Protein AF-A0A0N4WYX8-F1 (afdb_monomer)

Sequence (129 aa):
MSTNVILLSVIFYSFIRVAITEEVERCSLNEERKVNECLQPMLDYAAKLQADTGAVQFPLQGGEVFRKLCSIYTDFKNCVASITCDSLSVDAVDASYGYMCGAGQPLFEEHAACFARVRPTYLFQFVEY

Foldseek 3Di:
DDPVVVVVVVVVVVVVVVVPPDCQDADDPVLLVQLVVLCVVLVVLLVVCCVVVVLHNQLPCQLVSLVVNLVSLVSSCVSCVVPRGDYPSPVLSCVLPVVC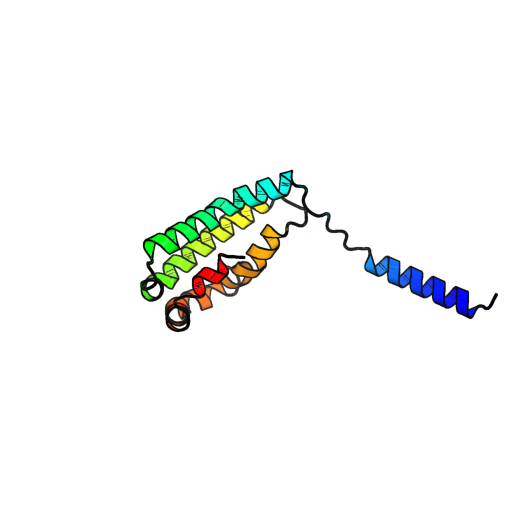SPVVVVVCNVCRNVVCVVCSPCVSVSSVD

Radius of gyration: 21.74 Å; Cα contacts (8 Å, |Δi|>4): 82; chains: 1; bounding box: 55×51×44 Å

Nearest PDB structures (foldseek):
  6nmm-assembly1_D  TM=5.381E-01  e=7.163E+00  Geobacillus stearothermophilus

pLDDT: mean 73.82, std 15.86, range [31.03, 94.12]

Solvent-accessible surface area (backbone atoms only — not comparable to full-atom values): 7324 Å² total; per-residue (Å²): 134,63,70,67,58,56,52,52,49,52,52,49,52,54,54,52,56,66,72,61,77,74,75,68,53,62,47,49,78,71,52,48,49,51,50,52,61,47,42,43,66,56,53,52,48,49,54,48,48,58,67,74,32,64,83,70,52,52,36,84,45,27,41,62,51,50,52,51,50,37,51,49,50,51,51,31,54,62,61,47,65,84,59,88,50,47,44,72,6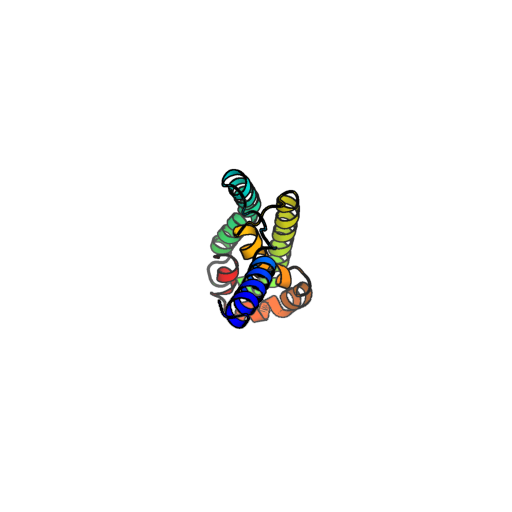9,59,50,49,48,42,72,60,38,45,52,51,60,44,90,36,27,69,60,48,46,76,41,19,47,56,54,31,66,80,37,60,75,56,68,61,56,67,73,69,115

Mean predicted aligned error: 12.81 Å

Secondary structure (DSSP, 8-state):
--HHHHHHHHHHHHHHHHHT----PBPPHHHHHHHHHHHHHHHHHHHHHHHHHTTT-HHHHHHHHHHHHHHHHHHHHHHHTT--SB-HHHHHHHHHHTTTTTTTHHHHHHHHHHHHHH-TTTGGGGS--

Structure (mmCIF, N/CA/C/O backbone):
data_AF-A0A0N4WYX8-F1
#
_entry.id   AF-A0A0N4WYX8-F1
#
loop_
_atom_site.group_PDB
_atom_site.id
_atom_site.type_symbol
_atom_site.label_atom_id
_atom_site.label_alt_id
_atom_site.label_comp_id
_atom_site.label_asym_id
_atom_site.label_entity_id
_atom_site.label_seq_id
_atom_site.pdbx_PDB_ins_code
_atom_site.Cartn_x
_atom_site.Cartn_y
_atom_site.Cartn_z
_atom_site.occupancy
_atom_site.B_iso_or_equiv
_atom_site.auth_seq_id
_atom_site.auth_comp_id
_atom_site.auth_asym_id
_atom_site.auth_atom_id
_atom_site.pdbx_PDB_model_num
ATOM 1 N N . MET A 1 1 ? 37.746 -43.512 -20.136 1.00 52.16 1 MET A N 1
ATOM 2 C CA . MET A 1 1 ? 36.771 -42.605 -19.489 1.00 52.16 1 MET A CA 1
ATOM 3 C C . MET A 1 1 ? 35.390 -42.971 -19.995 1.00 52.16 1 MET A C 1
ATOM 5 O O . MET A 1 1 ? 35.186 -42.953 -21.198 1.00 52.16 1 MET A O 1
ATOM 9 N N . SER A 1 2 ? 34.506 -43.426 -19.106 1.00 53.75 2 SER A N 1
ATOM 10 C CA . SER A 1 2 ? 33.208 -44.007 -19.474 1.00 53.75 2 SER A CA 1
ATOM 11 C C . SER A 1 2 ? 32.255 -42.921 -19.984 1.00 53.75 2 SER A C 1
ATOM 13 O O . SER A 1 2 ? 32.049 -41.925 -19.294 1.00 53.75 2 SER A O 1
ATOM 15 N N . THR A 1 3 ? 31.673 -43.112 -21.170 1.00 60.22 3 THR A N 1
ATOM 16 C CA . THR A 1 3 ? 30.742 -42.190 -21.859 1.00 60.22 3 THR A CA 1
ATOM 17 C C . THR A 1 3 ? 29.577 -41.746 -20.968 1.00 60.22 3 THR A C 1
ATOM 19 O O . THR A 1 3 ? 29.096 -40.621 -21.072 1.00 60.22 3 THR A O 1
ATOM 22 N N . ASN A 1 4 ? 29.194 -42.597 -20.013 1.00 63.59 4 ASN A N 1
ATOM 23 C CA . ASN A 1 4 ? 28.174 -42.316 -19.005 1.00 63.59 4 ASN A CA 1
ATOM 24 C C . ASN A 1 4 ? 28.542 -41.144 -18.077 1.00 63.59 4 ASN A C 1
ATOM 26 O O . ASN A 1 4 ? 27.667 -40.386 -17.678 1.00 63.59 4 ASN A O 1
ATOM 30 N N . VAL A 1 5 ? 29.827 -40.946 -17.766 1.00 69.44 5 VAL A N 1
ATOM 31 C CA . VAL A 1 5 ? 30.293 -39.854 -16.888 1.00 69.44 5 VAL A CA 1
ATOM 32 C C . VAL A 1 5 ? 30.201 -38.501 -17.595 1.00 69.44 5 VAL A C 1
ATOM 34 O O . VAL A 1 5 ? 29.862 -37.500 -16.972 1.00 69.44 5 VAL A O 1
ATOM 37 N N . ILE A 1 6 ? 30.461 -38.480 -18.904 1.00 68.81 6 ILE A N 1
ATOM 38 C CA . ILE A 1 6 ? 30.375 -37.268 -19.730 1.00 68.81 6 ILE A CA 1
ATOM 39 C C . ILE A 1 6 ? 28.907 -36.892 -19.962 1.00 68.81 6 ILE A C 1
ATOM 41 O O . ILE A 1 6 ? 28.549 -35.722 -19.905 1.00 68.81 6 ILE A O 1
ATOM 45 N N . LEU A 1 7 ? 28.033 -37.880 -20.171 1.00 65.81 7 LEU A N 1
ATOM 46 C CA . LEU A 1 7 ? 26.601 -37.628 -20.328 1.00 65.81 7 LEU A CA 1
ATOM 47 C C . LEU A 1 7 ? 25.988 -37.064 -19.037 1.00 65.81 7 LEU A C 1
AT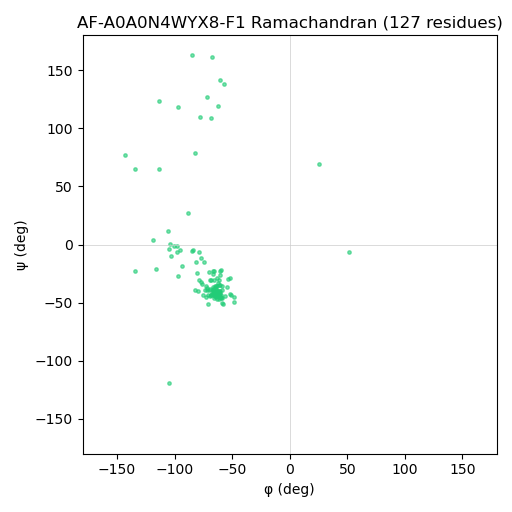OM 49 O O . LEU A 1 7 ? 25.255 -36.079 -19.085 1.00 65.81 7 LEU A O 1
ATOM 53 N N . LEU A 1 8 ? 26.340 -37.639 -17.882 1.00 67.50 8 LEU A N 1
ATOM 54 C CA . LEU A 1 8 ? 25.882 -37.151 -16.581 1.00 67.50 8 LEU A CA 1
ATOM 55 C C . LEU A 1 8 ? 26.396 -35.740 -16.277 1.00 67.50 8 LEU A C 1
ATOM 57 O O . LEU A 1 8 ? 25.637 -34.929 -15.752 1.00 67.50 8 LEU A O 1
ATOM 61 N N . SER A 1 9 ? 27.643 -35.417 -16.638 1.00 68.38 9 SER A N 1
ATOM 62 C CA . SER A 1 9 ? 28.174 -34.069 -16.426 1.00 68.38 9 SER A CA 1
ATOM 63 C C . SER A 1 9 ? 27.485 -33.037 -17.317 1.00 68.38 9 SER A C 1
ATOM 65 O O . SER A 1 9 ? 27.091 -31.991 -16.813 1.00 68.38 9 SER A O 1
ATOM 67 N N . VAL A 1 10 ? 27.260 -33.326 -18.604 1.00 72.25 10 VAL A N 1
ATOM 68 C CA . VAL A 1 10 ? 26.553 -32.412 -19.521 1.00 72.25 10 VAL A CA 1
ATOM 69 C C . VAL A 1 10 ? 25.124 -32.158 -19.046 1.00 72.25 10 VAL A C 1
ATOM 71 O O . VAL A 1 10 ? 24.708 -31.006 -18.976 1.00 72.25 10 VAL A O 1
ATOM 74 N N . ILE A 1 11 ? 24.407 -33.210 -18.646 1.00 71.25 11 ILE A N 1
ATOM 75 C CA . ILE A 1 11 ? 23.052 -33.098 -18.097 1.00 71.25 11 ILE A CA 1
ATOM 76 C C . ILE A 1 11 ? 23.058 -32.221 -16.833 1.00 71.25 11 ILE A C 1
ATOM 78 O O . ILE A 1 11 ? 22.256 -31.296 -16.724 1.00 71.25 11 ILE A O 1
ATOM 82 N N . PHE A 1 12 ? 24.002 -32.446 -15.916 1.00 66.88 12 PHE A N 1
ATOM 83 C CA . PHE A 1 12 ? 24.149 -31.647 -14.699 1.00 66.88 12 PHE A CA 1
ATOM 84 C C . PHE A 1 12 ? 24.471 -30.172 -14.997 1.00 66.88 12 PHE A C 1
ATOM 86 O O . PHE A 1 12 ? 23.848 -29.283 -14.422 1.00 66.88 12 PHE A O 1
ATOM 93 N N . TYR A 1 13 ? 25.369 -29.886 -15.945 1.00 65.50 13 TYR A N 1
ATOM 94 C CA . TYR A 1 13 ? 25.686 -28.514 -16.361 1.00 65.50 13 TYR A CA 1
ATOM 95 C C . TYR A 1 13 ? 24.508 -27.815 -17.053 1.00 65.50 13 TYR A C 1
ATOM 97 O O . TYR A 1 13 ? 24.309 -26.617 -16.846 1.00 65.50 13 TYR A O 1
ATOM 105 N N . SER A 1 14 ? 23.711 -28.536 -17.843 1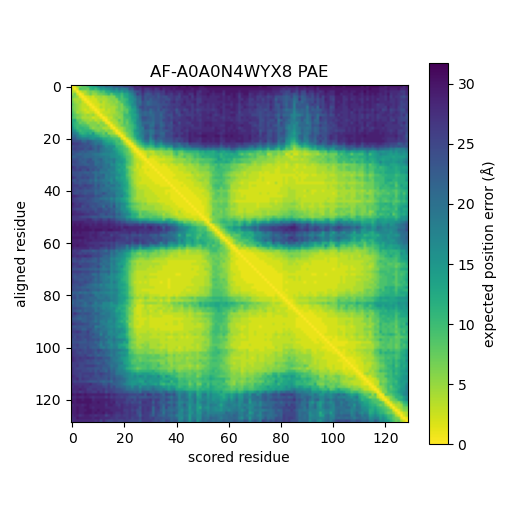.00 61.81 14 SER A N 1
ATOM 106 C CA . SER A 1 14 ? 22.492 -27.999 -18.455 1.00 61.81 14 SER A CA 1
ATOM 107 C C . SER A 1 14 ? 21.427 -27.668 -17.407 1.00 61.81 14 SER A C 1
ATOM 109 O O . SER A 1 14 ? 20.844 -26.589 -17.474 1.00 61.81 14 SER A O 1
ATOM 111 N N . PHE A 1 15 ? 21.220 -28.532 -16.406 1.00 60.88 15 PHE A N 1
ATOM 112 C CA . PHE A 1 15 ? 20.301 -28.251 -15.297 1.00 60.88 15 PHE A CA 1
ATOM 113 C C . PHE A 1 15 ? 20.770 -27.080 -14.429 1.00 60.88 15 PHE A C 1
ATOM 115 O O . PHE A 1 15 ? 19.959 -26.227 -14.076 1.00 60.88 15 PHE A O 1
ATOM 122 N N . ILE A 1 16 ? 22.073 -26.986 -14.140 1.00 61.62 16 ILE A N 1
ATOM 123 C CA . ILE A 1 16 ? 22.626 -25.856 -13.384 1.00 61.62 16 ILE A CA 1
ATOM 124 C C . ILE A 1 16 ? 22.427 -24.538 -14.136 1.00 61.62 16 ILE A C 1
ATOM 126 O O . ILE A 1 16 ? 22.042 -23.557 -13.516 1.00 61.62 16 ILE A O 1
ATOM 130 N N . ARG A 1 17 ? 22.619 -24.490 -15.463 1.00 58.91 17 ARG A N 1
ATOM 131 C CA . ARG A 1 17 ? 22.389 -23.243 -16.216 1.00 58.91 17 ARG A CA 1
ATOM 132 C C . ARG A 1 17 ? 20.934 -22.777 -16.187 1.00 58.91 17 ARG A C 1
ATOM 134 O O . ARG A 1 17 ? 20.715 -21.574 -16.140 1.00 58.91 17 ARG A O 1
ATOM 141 N N . VAL A 1 18 ? 19.970 -23.698 -16.195 1.00 58.03 18 VAL A N 1
ATOM 142 C CA . VAL A 1 18 ? 18.538 -23.357 -16.103 1.00 58.03 18 VAL A CA 1
ATOM 143 C C . VAL A 1 18 ? 18.175 -22.811 -14.716 1.00 58.03 18 VAL A C 1
ATOM 145 O O . VAL A 1 18 ? 17.307 -21.954 -14.611 1.00 58.03 18 VAL A O 1
ATOM 148 N N . ALA A 1 19 ? 18.860 -23.248 -13.656 1.00 56.94 19 ALA A N 1
ATOM 149 C CA . ALA A 1 19 ? 18.599 -22.782 -12.293 1.00 56.94 19 ALA A CA 1
ATOM 150 C C . ALA A 1 19 ? 19.157 -21.378 -11.975 1.00 56.94 19 ALA A C 1
ATOM 152 O O . ALA A 1 19 ? 18.817 -20.835 -10.930 1.00 56.94 19 ALA A O 1
ATOM 153 N N . ILE A 1 20 ? 20.013 -20.796 -12.828 1.00 57.00 20 ILE A N 1
ATOM 154 C CA . ILE A 1 20 ? 20.710 -19.521 -12.546 1.00 57.00 20 ILE A CA 1
ATOM 155 C C . ILE A 1 20 ? 20.096 -18.335 -13.328 1.00 57.00 20 ILE A C 1
ATOM 157 O O . ILE A 1 20 ? 20.545 -17.205 -13.208 1.00 57.00 20 ILE A O 1
ATOM 161 N N . THR A 1 21 ? 19.048 -18.537 -14.132 1.00 52.00 21 THR A N 1
ATOM 162 C CA . THR A 1 21 ? 18.478 -17.467 -14.987 1.00 52.00 21 THR A CA 1
ATOM 163 C C . THR A 1 21 ? 17.394 -16.584 -14.347 1.00 52.00 21 THR A C 1
ATOM 165 O O . THR A 1 21 ? 16.595 -15.997 -15.067 1.00 52.00 21 THR A O 1
ATOM 168 N N . GLU A 1 22 ? 17.391 -16.419 -13.026 1.00 55.91 22 GLU A N 1
ATOM 169 C CA . GLU A 1 22 ? 16.595 -15.387 -12.336 1.00 55.91 22 GLU A CA 1
ATOM 170 C C . GLU A 1 22 ? 17.469 -14.680 -11.288 1.00 55.91 22 GLU A C 1
ATOM 172 O O . GLU A 1 22 ? 17.269 -14.785 -10.083 1.00 55.91 22 GLU A O 1
ATOM 177 N N . GLU A 1 23 ? 18.506 -13.975 -11.740 1.00 56.97 23 GLU A N 1
ATOM 178 C CA . GLU A 1 23 ? 19.174 -12.993 -10.882 1.00 56.97 23 GLU A CA 1
ATOM 179 C C . GLU A 1 23 ? 18.366 -11.695 -10.938 1.00 56.97 23 GLU A C 1
ATOM 181 O O . GLU A 1 23 ? 18.700 -10.769 -11.678 1.00 56.97 23 GLU A O 1
ATOM 186 N N . VAL A 1 24 ? 17.255 -11.639 -10.195 1.00 62.62 24 VAL A N 1
ATOM 187 C CA . VAL A 1 24 ? 16.691 -10.338 -9.826 1.00 62.62 24 VAL A CA 1
ATOM 188 C C . VAL A 1 24 ? 17.697 -9.724 -8.857 1.00 62.62 24 VAL A C 1
ATOM 190 O O . VAL A 1 24 ? 17.930 -10.237 -7.762 1.00 62.62 24 VAL A O 1
ATOM 193 N N . GLU A 1 25 ? 18.408 -8.698 -9.317 1.00 77.00 25 GLU A N 1
ATOM 194 C CA . GLU A 1 25 ? 19.452 -8.047 -8.535 1.00 77.00 25 GLU A CA 1
ATOM 195 C C . GLU A 1 25 ? 18.817 -7.432 -7.281 1.00 77.00 25 GLU A C 1
ATOM 197 O O . GLU A 1 25 ? 17.918 -6.592 -7.372 1.00 77.00 25 GLU A O 1
ATOM 202 N N . ARG A 1 26 ? 19.256 -7.885 -6.100 1.00 84.50 26 ARG A N 1
ATOM 203 C CA . ARG A 1 26 ? 18.779 -7.342 -4.823 1.00 84.50 26 ARG A CA 1
ATOM 204 C C . ARG A 1 26 ? 19.091 -5.862 -4.720 1.00 84.50 26 ARG A C 1
ATOM 206 O O . ARG A 1 26 ? 20.181 -5.427 -5.092 1.00 84.50 26 ARG A O 1
ATOM 213 N N . CYS A 1 27 ? 18.157 -5.113 -4.149 1.00 86.12 27 CYS A N 1
ATOM 214 C CA . CYS A 1 27 ? 18.329 -3.689 -3.946 1.00 86.12 27 CYS A CA 1
ATOM 215 C C . CYS A 1 27 ? 19.574 -3.375 -3.114 1.00 86.12 27 CYS A C 1
ATOM 217 O O . CYS A 1 27 ? 19.878 -4.009 -2.097 1.00 86.12 27 CYS A O 1
ATOM 219 N N . SER A 1 28 ? 20.298 -2.342 -3.540 1.00 87.06 28 SER A N 1
ATOM 220 C CA . SER A 1 28 ? 21.388 -1.778 -2.753 1.00 87.06 28 SER A CA 1
ATOM 221 C C . SER A 1 28 ? 20.848 -1.098 -1.491 1.00 87.06 28 SER A C 1
ATOM 223 O O . SER A 1 28 ? 19.695 -0.670 -1.430 1.00 87.06 28 SER A O 1
ATOM 225 N N . LEU A 1 29 ? 21.713 -0.880 -0.492 1.00 84.31 29 LEU A N 1
ATOM 226 C CA . LEU A 1 29 ? 21.340 -0.160 0.739 1.00 84.31 29 LEU A CA 1
ATOM 227 C C . LEU A 1 29 ? 20.720 1.224 0.472 1.00 84.31 29 LEU A C 1
ATOM 229 O O . LEU A 1 29 ? 19.914 1.710 1.263 1.00 84.31 29 LEU A O 1
ATOM 233 N N . ASN A 1 30 ? 21.104 1.884 -0.625 1.00 84.94 30 ASN A N 1
ATOM 234 C CA . ASN A 1 30 ? 20.572 3.198 -0.970 1.00 84.94 30 ASN A CA 1
ATOM 235 C C . ASN A 1 30 ? 19.161 3.119 -1.570 1.00 84.94 30 ASN A C 1
ATOM 237 O O . ASN A 1 30 ? 18.368 4.034 -1.367 1.00 84.94 30 ASN A O 1
ATOM 241 N N . GLU A 1 31 ? 18.848 2.049 -2.298 1.00 86.31 31 GLU A N 1
ATOM 242 C CA . GLU A 1 31 ? 17.509 1.793 -2.836 1.00 86.31 31 GLU A CA 1
ATOM 243 C C . GLU A 1 31 ? 16.568 1.316 -1.734 1.00 86.31 31 GLU A C 1
ATOM 245 O O . GLU A 1 31 ? 15.485 1.876 -1.598 1.00 86.31 31 GLU A O 1
ATOM 250 N N . GLU A 1 32 ? 17.022 0.415 -0.859 1.00 86.25 32 GLU A N 1
ATOM 251 C CA . GLU A 1 32 ? 16.262 -0.007 0.328 1.00 86.25 32 GLU A CA 1
ATOM 252 C C . GLU A 1 32 ? 15.939 1.172 1.251 1.00 86.25 32 GLU A C 1
ATOM 254 O O . GLU A 1 32 ? 14.852 1.264 1.817 1.00 86.25 32 GLU A O 1
ATOM 259 N N . ARG A 1 33 ? 16.845 2.151 1.363 1.00 88.06 33 ARG A N 1
ATOM 260 C CA . ARG A 1 33 ? 16.556 3.388 2.097 1.00 88.06 33 ARG A CA 1
ATOM 261 C C . ARG A 1 33 ? 15.408 4.182 1.468 1.00 88.06 33 ARG A C 1
ATOM 263 O O . ARG A 1 33 ? 14.573 4.688 2.208 1.00 88.06 33 ARG A O 1
ATOM 270 N N . LYS A 1 34 ? 15.336 4.262 0.135 1.00 89.50 34 LYS A N 1
ATOM 271 C CA . LYS A 1 34 ? 14.211 4.912 -0.561 1.00 89.50 34 LYS A CA 1
ATOM 272 C C . LYS A 1 34 ? 12.910 4.137 -0.363 1.00 89.50 34 LYS A C 1
ATOM 274 O O . LYS A 1 34 ? 11.878 4.756 -0.135 1.00 89.50 34 LYS A O 1
ATOM 279 N N . VAL A 1 35 ? 12.959 2.803 -0.391 1.00 89.88 35 VAL A N 1
ATOM 280 C CA . VAL A 1 35 ? 11.796 1.964 -0.057 1.00 89.88 35 VAL A CA 1
ATOM 281 C C . VAL 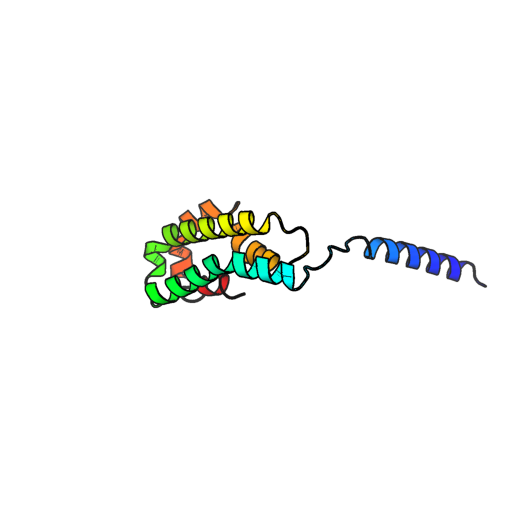A 1 35 ? 11.325 2.255 1.368 1.00 89.88 35 VAL A C 1
ATOM 283 O O . VAL A 1 35 ? 10.138 2.482 1.584 1.00 89.88 35 VAL A O 1
ATOM 286 N N . ASN A 1 36 ? 12.245 2.336 2.331 1.00 88.00 36 ASN A N 1
ATOM 287 C CA . ASN A 1 36 ? 11.913 2.654 3.721 1.00 88.00 36 ASN A CA 1
ATOM 288 C C . ASN A 1 36 ? 11.316 4.058 3.886 1.00 88.00 36 ASN A C 1
ATOM 290 O O . ASN A 1 36 ? 10.424 4.237 4.713 1.00 88.00 36 ASN A O 1
ATOM 294 N N . GLU A 1 37 ? 11.770 5.042 3.103 1.00 91.62 37 GLU A N 1
ATOM 295 C CA . GLU A 1 37 ? 11.159 6.377 3.039 1.00 91.62 37 GLU A CA 1
ATOM 296 C C . GLU A 1 37 ? 9.724 6.302 2.488 1.00 91.62 37 GLU A C 1
ATOM 298 O O . GLU A 1 37 ? 8.816 6.884 3.082 1.00 91.62 37 GLU A O 1
ATOM 303 N N . CYS A 1 38 ? 9.493 5.526 1.421 1.00 91.31 38 CYS A N 1
ATOM 304 C CA . CYS A 1 38 ? 8.152 5.261 0.886 1.00 91.31 38 CYS A CA 1
ATOM 305 C C . CYS A 1 38 ? 7.249 4.513 1.882 1.00 91.31 38 CYS A C 1
ATOM 307 O O . CYS A 1 38 ? 6.030 4.657 1.823 1.00 91.31 38 CYS A O 1
ATOM 309 N N . LEU A 1 39 ? 7.830 3.708 2.776 1.00 89.81 39 LEU A N 1
ATOM 310 C CA . LEU A 1 39 ? 7.111 2.887 3.750 1.00 89.81 39 LEU A CA 1
ATOM 311 C C . LEU A 1 39 ? 6.651 3.678 4.986 1.00 89.81 39 LEU A C 1
ATOM 313 O O . LEU A 1 39 ? 5.662 3.299 5.615 1.00 89.81 39 LEU A O 1
ATOM 317 N N . GLN A 1 40 ? 7.318 4.791 5.323 1.00 89.38 40 GLN A N 1
ATOM 318 C CA . GLN A 1 40 ? 7.000 5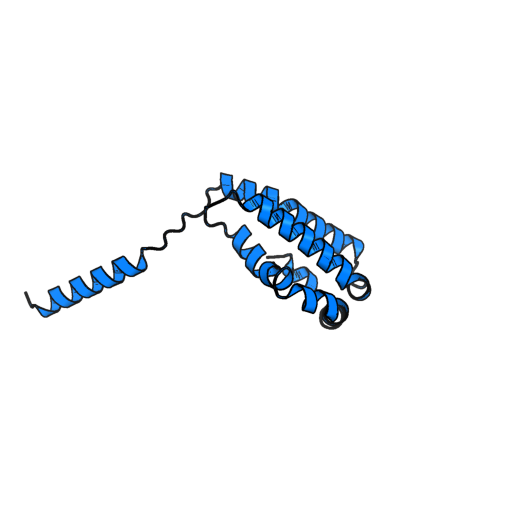.597 6.515 1.00 89.38 40 GLN A CA 1
ATOM 319 C C . GLN A 1 40 ? 5.505 5.930 6.672 1.00 89.38 40 GLN A C 1
ATOM 321 O O . GLN A 1 40 ? 4.978 5.711 7.760 1.00 89.38 40 GLN A O 1
ATOM 326 N N . PRO A 1 41 ? 4.767 6.361 5.628 1.00 88.94 41 PRO A N 1
ATOM 327 C CA . PRO A 1 41 ? 3.349 6.690 5.769 1.00 88.94 41 PRO A CA 1
ATOM 328 C C . PRO A 1 41 ? 2.477 5.503 6.205 1.00 88.94 41 PRO A C 1
ATOM 330 O O . PRO A 1 41 ? 1.469 5.701 6.884 1.00 88.94 41 PRO A O 1
ATOM 333 N N . MET A 1 42 ? 2.848 4.272 5.828 1.00 85.62 42 MET A N 1
ATOM 334 C CA . MET A 1 42 ? 2.152 3.063 6.283 1.00 85.62 42 MET A CA 1
ATOM 335 C C . MET A 1 42 ? 2.427 2.800 7.765 1.00 85.62 42 MET A C 1
ATOM 337 O O . MET A 1 42 ? 1.490 2.520 8.513 1.00 85.62 42 MET A O 1
ATOM 341 N N . LEU A 1 43 ? 3.683 2.951 8.200 1.00 85.06 43 LEU A N 1
ATOM 342 C CA . LEU A 1 43 ? 4.095 2.772 9.598 1.00 85.06 43 LEU A CA 1
ATOM 343 C C . LEU A 1 43 ? 3.474 3.833 10.516 1.00 85.06 43 LEU A C 1
ATOM 345 O O . LEU A 1 43 ? 2.942 3.501 11.575 1.00 85.06 43 LEU A O 1
ATOM 349 N N . ASP A 1 44 ? 3.461 5.094 10.083 1.00 87.56 44 ASP A N 1
ATOM 350 C CA . ASP A 1 44 ? 2.834 6.200 10.810 1.00 87.56 44 ASP A CA 1
ATOM 351 C C . ASP A 1 44 ? 1.329 5.978 10.967 1.00 87.56 44 ASP A C 1
ATOM 353 O O . ASP A 1 44 ? 0.757 6.217 12.034 1.00 87.56 44 ASP A O 1
ATOM 357 N N . TYR A 1 45 ? 0.673 5.491 9.910 1.00 84.31 45 TYR A N 1
ATOM 358 C CA . TYR A 1 45 ? -0.741 5.151 9.971 1.00 84.31 45 TYR A CA 1
ATOM 359 C C . TYR A 1 45 ? -0.999 3.992 10.933 1.00 84.31 45 TYR A C 1
ATOM 361 O O . TYR A 1 45 ? -1.932 4.077 11.728 1.00 84.31 45 TYR A O 1
ATOM 369 N N . ALA A 1 46 ? -0.149 2.963 10.927 1.00 77.81 46 ALA A N 1
ATOM 370 C CA . ALA A 1 46 ? -0.212 1.856 11.876 1.00 77.81 46 ALA A CA 1
ATOM 371 C C . ALA A 1 46 ? -0.104 2.347 13.323 1.00 77.81 46 ALA A C 1
ATOM 373 O O . ALA A 1 46 ? -0.963 2.038 14.146 1.00 77.81 46 ALA A O 1
ATOM 374 N N . ALA A 1 47 ? 0.913 3.160 13.617 1.00 79.88 47 ALA A N 1
ATOM 375 C CA . ALA A 1 47 ? 1.164 3.704 14.946 1.00 79.88 47 ALA A CA 1
ATOM 376 C C . ALA A 1 47 ? 0.013 4.603 15.414 1.00 79.88 47 ALA A C 1
ATOM 378 O O . ALA A 1 47 ? -0.455 4.486 16.548 1.00 79.88 47 ALA A O 1
ATOM 379 N N . LYS A 1 48 ? -0.499 5.460 14.521 1.00 80.94 48 LYS A N 1
ATOM 380 C CA . LYS A 1 48 ? -1.669 6.295 14.799 1.00 80.94 48 LYS A CA 1
ATOM 381 C C . LYS A 1 48 ? -2.898 5.445 15.097 1.00 80.94 48 LYS A C 1
ATOM 383 O O . LYS A 1 48 ? -3.607 5.708 16.058 1.00 80.94 48 LYS A O 1
ATOM 388 N N . LEU A 1 49 ? -3.132 4.406 14.307 1.00 73.62 49 LEU A N 1
ATOM 389 C CA . LEU A 1 49 ? -4.245 3.493 14.509 1.00 73.62 49 LEU A CA 1
ATOM 390 C C . LEU A 1 49 ? -4.091 2.742 15.842 1.00 73.62 49 LEU A C 1
ATOM 392 O O . LEU A 1 49 ? -5.060 2.617 16.582 1.00 73.62 49 LEU A O 1
ATOM 396 N N . GLN A 1 50 ? -2.889 2.303 16.219 1.00 68.31 50 GLN A N 1
ATOM 397 C CA . GLN A 1 50 ? -2.649 1.699 17.538 1.00 68.31 50 GLN A CA 1
ATOM 398 C C . GLN A 1 50 ? -2.979 2.673 18.679 1.00 68.31 50 GLN A C 1
ATOM 400 O O . GLN A 1 50 ? -3.633 2.280 19.648 1.00 68.31 50 GLN A O 1
ATOM 405 N N . ALA A 1 51 ? -2.574 3.940 18.546 1.00 73.81 51 ALA A N 1
ATOM 406 C CA . ALA A 1 51 ? -2.825 4.981 19.539 1.00 73.81 51 ALA A CA 1
ATOM 407 C C . ALA A 1 51 ? -4.312 5.371 19.638 1.00 73.81 51 ALA A C 1
ATOM 409 O O . ALA A 1 51 ? -4.845 5.478 20.743 1.00 73.81 51 ALA A O 1
ATOM 410 N N . ASP A 1 52 ? -4.986 5.541 18.498 1.00 68.38 52 ASP A N 1
ATOM 411 C CA . ASP A 1 52 ? -6.373 6.010 18.414 1.00 68.38 52 ASP A CA 1
ATOM 412 C C . ASP A 1 52 ? -7.378 4.907 18.788 1.00 68.38 52 ASP A C 1
ATOM 414 O O . ASP A 1 52 ? -8.424 5.184 19.375 1.00 68.38 52 ASP A O 1
ATOM 418 N N . THR A 1 53 ? -7.082 3.642 18.463 1.00 62.62 53 THR A N 1
ATOM 419 C CA . THR A 1 53 ? -8.090 2.565 18.521 1.00 62.62 53 THR A CA 1
ATOM 420 C C . THR A 1 53 ? -8.088 1.756 19.818 1.00 62.62 53 THR A C 1
ATOM 422 O O . THR A 1 53 ? -8.963 0.897 19.971 1.00 62.62 53 THR A O 1
ATOM 425 N N . GLY A 1 54 ? -7.140 2.007 20.735 1.00 54.22 54 GLY A N 1
ATOM 426 C CA . GLY A 1 54 ? -7.078 1.450 22.096 1.00 54.22 54 GLY A CA 1
ATOM 427 C C . GLY A 1 54 ? -7.802 0.108 22.266 1.00 54.22 54 GLY A C 1
ATOM 428 O O . GLY A 1 54 ? -8.86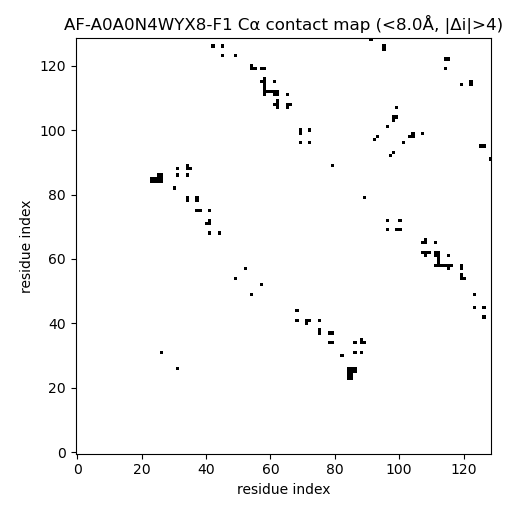9 0.067 22.864 1.00 54.22 54 GLY A O 1
ATOM 429 N N . ALA A 1 55 ? -7.273 -0.964 21.664 1.00 52.50 55 ALA A N 1
ATOM 430 C CA . ALA A 1 55 ? -7.738 -2.363 21.712 1.00 52.50 55 ALA A CA 1
ATOM 431 C C . ALA A 1 55 ? -9.226 -2.694 21.402 1.00 52.50 55 ALA A C 1
ATOM 433 O O . ALA A 1 55 ? -9.553 -3.880 21.341 1.00 52.50 55 ALA A O 1
ATOM 434 N N . VAL A 1 56 ? -10.141 -1.731 21.211 1.00 49.06 56 VAL A N 1
ATOM 435 C CA . VAL A 1 56 ? -11.594 -2.016 21.295 1.00 49.06 56 VAL A CA 1
ATOM 436 C C . VAL A 1 56 ? -12.442 -1.422 20.159 1.00 49.06 56 VAL A C 1
ATOM 438 O O . VAL A 1 56 ? -13.510 -1.966 19.879 1.00 49.06 56 VAL A O 1
ATOM 441 N N . GLN A 1 57 ? -12.015 -0.371 19.445 1.00 50.97 57 GLN A N 1
ATOM 442 C CA . GLN A 1 57 ? -12.917 0.336 18.503 1.00 50.97 57 GLN A CA 1
ATOM 443 C C . GLN A 1 57 ? -12.773 0.011 17.008 1.00 50.97 57 GLN A C 1
ATOM 445 O O . GLN A 1 57 ? -13.586 0.468 16.204 1.00 50.97 57 GLN A O 1
ATOM 450 N N . PHE A 1 58 ? -11.839 -0.860 16.626 1.00 51.25 58 PHE A N 1
ATOM 451 C CA . PHE A 1 58 ? -11.663 -1.275 15.230 1.00 51.25 58 PHE A CA 1
ATOM 452 C C . PHE A 1 58 ? -12.939 -1.838 14.554 1.00 51.25 58 PHE A C 1
ATOM 454 O O . PHE A 1 58 ? -13.167 -1.541 13.380 1.00 51.25 58 PHE A O 1
ATOM 461 N N . PRO A 1 59 ? -13.825 -2.597 15.242 1.00 48.81 59 PRO A N 1
ATOM 462 C CA . PRO A 1 59 ? -14.963 -3.241 14.580 1.00 48.81 59 PRO A CA 1
ATOM 463 C C . PRO A 1 59 ? -16.022 -2.310 14.008 1.00 48.81 59 PRO A C 1
ATOM 465 O O . PRO A 1 59 ? -16.751 -2.721 13.110 1.00 48.81 59 PRO A O 1
ATOM 468 N N . LEU A 1 60 ? -16.118 -1.079 14.509 1.00 51.22 60 LEU A N 1
ATOM 469 C CA . LEU A 1 60 ? -17.146 -0.127 14.082 1.00 51.22 60 LEU A CA 1
ATOM 470 C C . LEU A 1 60 ? -16.666 0.803 12.958 1.00 51.22 60 LEU A C 1
ATOM 472 O O . LEU A 1 60 ? -17.496 1.370 12.256 1.00 51.22 60 LEU A O 1
ATOM 476 N N . GLN A 1 61 ? -15.349 0.928 12.764 1.00 60.25 61 GLN A N 1
ATOM 477 C CA . GLN A 1 61 ? -14.728 1.791 11.746 1.00 60.25 61 GLN A CA 1
ATOM 478 C C . GLN A 1 61 ? -13.891 1.013 10.720 1.00 60.25 61 GLN A C 1
ATOM 480 O O . GLN A 1 61 ? -13.280 1.618 9.840 1.00 60.25 61 GLN A O 1
ATOM 485 N N . GLY A 1 62 ? -13.880 -0.323 10.797 1.00 63.38 62 GLY A N 1
ATOM 486 C CA . GLY A 1 62 ? -12.989 -1.178 10.013 1.00 63.38 62 GLY A CA 1
ATOM 487 C C . GLY A 1 62 ? -13.000 -0.871 8.515 1.00 63.38 62 GLY A C 1
ATOM 488 O O . GLY A 1 62 ? -11.934 -0.748 7.933 1.00 63.38 62 GLY A O 1
ATOM 489 N N . GLY A 1 63 ? -14.168 -0.657 7.899 1.00 68.50 63 GLY A N 1
ATOM 490 C CA . GLY A 1 63 ? -14.257 -0.350 6.464 1.00 68.50 63 GLY A CA 1
ATOM 491 C C . GLY A 1 63 ? -13.580 0.969 6.064 1.00 68.50 63 GLY A C 1
ATOM 492 O O . GLY A 1 63 ? -12.883 1.026 5.054 1.00 68.50 63 GLY A O 1
ATOM 493 N N . GLU A 1 64 ? -13.717 2.027 6.870 1.00 76.38 64 GLU A N 1
ATOM 494 C CA . GLU A 1 64 ? -13.051 3.311 6.605 1.00 76.38 64 GLU A CA 1
ATOM 495 C C . GLU A 1 64 ? -11.535 3.212 6.816 1.00 76.38 64 GLU A C 1
ATOM 497 O O . GLU A 1 64 ? -10.756 3.745 6.022 1.00 76.38 64 GLU A O 1
ATOM 502 N N . VAL A 1 65 ? -11.129 2.473 7.849 1.00 77.44 65 VAL A N 1
ATOM 503 C CA . VAL A 1 65 ? -9.728 2.185 8.158 1.00 77.44 65 VAL A CA 1
ATOM 504 C C . VAL A 1 65 ? -9.071 1.375 7.037 1.00 77.44 65 VAL A C 1
ATOM 506 O O . VAL A 1 65 ? -8.009 1.757 6.549 1.00 77.44 65 VAL A O 1
ATOM 509 N N . PHE A 1 66 ? -9.728 0.316 6.553 1.00 78.19 66 PHE A N 1
ATOM 510 C CA . PHE A 1 66 ? -9.258 -0.475 5.413 1.00 78.19 66 PHE A CA 1
ATOM 511 C C . PHE A 1 66 ? -9.144 0.369 4.147 1.00 78.19 66 PHE A C 1
ATOM 513 O O . PHE A 1 66 ? -8.114 0.334 3.478 1.00 78.19 66 PHE A O 1
ATOM 520 N N . ARG A 1 67 ? -10.150 1.196 3.845 1.00 83.31 67 ARG A N 1
ATOM 521 C CA . ARG A 1 67 ? -10.107 2.080 2.674 1.00 83.31 67 ARG A CA 1
ATOM 522 C C . ARG A 1 67 ? -8.936 3.059 2.749 1.00 83.31 67 ARG A C 1
ATOM 524 O O . ARG A 1 67 ? -8.259 3.301 1.749 1.00 83.31 67 ARG A O 1
ATOM 531 N N . LYS A 1 68 ? -8.674 3.626 3.932 1.00 86.00 68 LYS A N 1
ATOM 532 C CA . LYS A 1 68 ? -7.540 4.533 4.131 1.00 86.00 68 LYS A CA 1
ATOM 533 C C . LYS A 1 68 ? -6.204 3.800 4.004 1.00 86.00 68 LYS A C 1
ATOM 535 O O . LYS A 1 68 ? -5.312 4.321 3.342 1.00 86.00 68 LYS A O 1
ATOM 540 N N . LEU A 1 69 ? -6.088 2.600 4.563 1.00 84.94 69 LEU A N 1
ATOM 541 C CA . LEU A 1 69 ? -4.907 1.746 4.438 1.00 84.94 69 LEU A CA 1
ATOM 542 C C . LEU A 1 69 ? -4.605 1.403 2.974 1.00 84.94 69 LEU A C 1
ATOM 544 O O . LEU A 1 69 ? -3.472 1.562 2.530 1.00 84.94 69 LEU A O 1
ATOM 548 N N . CYS A 1 70 ? -5.626 1.033 2.199 1.00 88.38 70 CYS A N 1
ATOM 549 C CA . CYS A 1 70 ? -5.467 0.7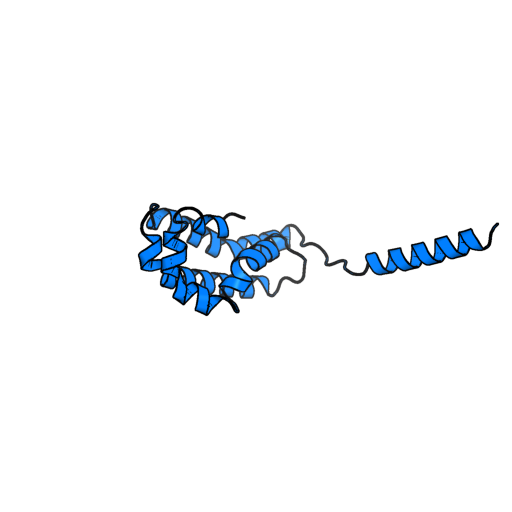29 0.779 1.00 88.38 70 CYS A CA 1
ATOM 550 C C . CYS A 1 70 ? -5.122 1.956 -0.073 1.00 88.38 70 CYS A C 1
ATOM 552 O O . CYS A 1 70 ? -4.370 1.839 -1.043 1.00 88.38 70 CYS A O 1
ATOM 554 N N . SER A 1 71 ? -5.579 3.149 0.322 1.00 92.19 71 SER A N 1
ATOM 555 C CA . SER A 1 71 ? -5.096 4.402 -0.271 1.00 92.19 71 SER A CA 1
ATOM 556 C C . SER A 1 71 ? -3.594 4.586 -0.038 1.00 92.19 71 SER A C 1
ATOM 558 O O . SER A 1 71 ? -2.875 4.875 -0.988 1.00 92.19 71 SER A O 1
ATOM 560 N N . ILE A 1 72 ? -3.109 4.376 1.191 1.00 91.12 72 ILE A N 1
ATOM 561 C CA . ILE A 1 72 ? -1.681 4.528 1.517 1.00 91.12 72 ILE A CA 1
ATOM 562 C C . ILE A 1 72 ? -0.846 3.452 0.807 1.00 91.12 72 ILE A C 1
ATOM 564 O O . ILE A 1 72 ? 0.217 3.758 0.280 1.00 91.12 72 ILE A O 1
ATOM 568 N N . TYR A 1 73 ? -1.336 2.211 0.724 1.00 90.81 73 TYR A N 1
ATOM 569 C CA . TYR A 1 73 ? -0.685 1.147 -0.048 1.00 90.81 73 TYR A CA 1
ATOM 570 C C . TYR A 1 73 ? -0.569 1.505 -1.540 1.00 90.81 73 TYR A C 1
ATOM 572 O O . TYR A 1 73 ? 0.468 1.270 -2.155 1.00 90.81 73 TYR A O 1
ATOM 580 N N . THR A 1 74 ? -1.598 2.125 -2.124 1.00 93.31 74 THR A N 1
ATOM 581 C CA . THR A 1 74 ? -1.542 2.599 -3.517 1.00 93.31 74 THR A CA 1
ATOM 582 C C . THR A 1 74 ? -0.462 3.670 -3.691 1.00 93.31 74 THR A C 1
ATOM 584 O O . THR A 1 74 ? 0.322 3.609 -4.639 1.00 93.31 74 THR A O 1
ATOM 587 N N . ASP A 1 75 ? -0.367 4.613 -2.750 1.00 94.00 75 ASP A N 1
ATOM 588 C CA . ASP A 1 75 ? 0.686 5.634 -2.744 1.00 94.00 75 ASP A CA 1
ATOM 589 C C . ASP A 1 75 ? 2.080 5.005 -2.596 1.00 94.00 75 ASP A C 1
ATOM 591 O O . ASP A 1 75 ? 3.008 5.385 -3.314 1.00 94.00 75 ASP A O 1
ATOM 595 N N . PHE A 1 76 ? 2.217 3.987 -1.740 1.00 93.06 76 PHE A N 1
ATOM 596 C CA . PHE A 1 76 ? 3.441 3.198 -1.601 1.00 93.06 76 PHE A CA 1
ATOM 597 C C . PHE A 1 76 ? 3.832 2.528 -2.924 1.00 93.06 76 PHE A C 1
ATOM 599 O O . PHE A 1 76 ? 4.962 2.709 -3.377 1.00 93.06 76 PHE A O 1
ATOM 606 N N . LYS A 1 77 ? 2.903 1.828 -3.595 1.00 92.94 77 LYS A N 1
ATOM 607 C CA . LYS A 1 77 ? 3.154 1.184 -4.900 1.00 92.94 77 LYS A CA 1
ATOM 608 C C . LYS A 1 77 ? 3.597 2.192 -5.957 1.00 92.94 77 LYS A C 1
ATOM 610 O O . LYS A 1 77 ? 4.513 1.899 -6.719 1.00 92.94 77 LYS A O 1
ATOM 615 N N . ASN A 1 78 ? 3.003 3.383 -5.970 1.00 94.12 78 ASN A N 1
ATOM 616 C CA . ASN A 1 78 ? 3.418 4.463 -6.865 1.00 94.12 78 ASN A CA 1
ATOM 617 C C . ASN A 1 78 ? 4.821 4.991 -6.524 1.00 94.12 78 ASN A C 1
ATOM 619 O O . ASN A 1 78 ? 5.604 5.275 -7.428 1.00 94.12 78 ASN A O 1
ATOM 623 N N . CYS A 1 79 ? 5.156 5.094 -5.236 1.00 93.19 79 CYS A N 1
ATOM 624 C CA . CYS A 1 79 ? 6.467 5.544 -4.764 1.00 93.19 79 CYS A CA 1
ATOM 625 C C . CYS A 1 79 ? 7.584 4.569 -5.172 1.00 93.19 79 CYS A C 1
ATOM 627 O O . CYS A 1 79 ? 8.619 4.987 -5.699 1.00 93.19 79 CYS A O 1
ATOM 629 N N . VAL A 1 80 ? 7.348 3.263 -5.013 1.00 92.56 80 VAL A N 1
ATOM 630 C CA . VAL A 1 80 ? 8.326 2.217 -5.357 1.00 92.56 80 VAL A CA 1
ATOM 631 C C . VAL A 1 80 ? 8.306 1.819 -6.836 1.00 92.56 80 VAL A C 1
ATOM 633 O O . VAL A 1 80 ? 9.177 1.077 -7.265 1.00 92.56 80 VAL A O 1
ATOM 636 N N . ALA A 1 81 ? 7.389 2.349 -7.656 1.00 91.19 81 ALA A N 1
ATOM 637 C CA . ALA A 1 81 ? 7.273 2.002 -9.080 1.00 91.19 81 ALA A CA 1
ATOM 638 C C . ALA A 1 81 ? 8.533 2.310 -9.912 1.00 91.19 81 ALA A C 1
ATOM 640 O O . ALA A 1 81 ? 8.726 1.742 -10.984 1.00 91.19 81 ALA A O 1
ATOM 641 N N . SER A 1 82 ? 9.380 3.228 -9.436 1.00 87.69 82 SER A N 1
ATOM 642 C CA . SER A 1 82 ? 10.657 3.573 -10.076 1.00 87.69 82 SER A CA 1
ATOM 643 C C . SER A 1 82 ? 11.823 2.658 -9.676 1.00 87.69 82 SER A C 1
ATOM 645 O O . SER A 1 82 ? 12.916 2.793 -10.225 1.00 87.69 82 SER A O 1
ATOM 647 N N . ILE A 1 83 ? 11.606 1.746 -8.725 1.00 86.81 83 ILE A N 1
ATOM 648 C CA . ILE A 1 83 ? 12.607 0.830 -8.181 1.00 86.81 83 ILE A CA 1
ATOM 649 C C . ILE A 1 83 ? 12.462 -0.508 -8.909 1.00 86.81 83 ILE A C 1
ATOM 651 O O . ILE A 1 83 ? 11.406 -1.130 -8.872 1.00 86.81 83 ILE A O 1
ATOM 655 N N . THR A 1 84 ? 13.513 -0.930 -9.610 1.00 84.81 84 THR A N 1
ATOM 656 C CA . THR A 1 84 ? 13.506 -2.146 -10.445 1.00 84.81 84 THR A CA 1
ATOM 657 C C . THR A 1 84 ? 14.265 -3.319 -9.829 1.00 84.81 84 THR A C 1
ATOM 659 O O . THR A 1 84 ? 14.308 -4.389 -10.427 1.00 84.81 84 THR A O 1
ATOM 662 N N . CYS A 1 85 ? 14.905 -3.103 -8.681 1.00 87.44 85 CYS A N 1
ATOM 663 C CA . CYS A 1 85 ? 15.629 -4.125 -7.934 1.00 87.44 85 CYS A CA 1
ATOM 664 C C . CYS A 1 85 ? 14.692 -4.915 -7.006 1.00 87.44 85 CYS A C 1
ATOM 666 O O . CYS A 1 85 ? 13.587 -4.467 -6.697 1.00 87.44 85 CYS A O 1
ATOM 668 N N . ASP A 1 86 ? 15.156 -6.079 -6.552 1.00 88.06 86 ASP A N 1
ATOM 669 C CA . ASP A 1 86 ? 14.434 -6.935 -5.606 1.00 88.06 86 ASP A CA 1
ATOM 670 C C . ASP A 1 86 ? 14.562 -6.390 -4.173 1.00 88.06 86 ASP A C 1
ATOM 672 O O . ASP A 1 86 ? 15.658 -6.412 -3.600 1.00 88.06 86 ASP A O 1
ATOM 676 N N . SER A 1 87 ? 13.466 -5.866 -3.608 1.00 87.19 87 SER A N 1
ATOM 677 C CA . SER A 1 87 ? 13.409 -5.344 -2.232 1.00 87.19 87 SER A CA 1
ATOM 678 C C . SER A 1 87 ? 12.497 -6.203 -1.371 1.00 87.19 87 SER A C 1
ATOM 680 O O . SER A 1 87 ? 11.291 -6.299 -1.606 1.00 87.19 87 SER A O 1
ATOM 682 N N . LEU A 1 88 ? 13.062 -6.715 -0.278 1.00 86.62 88 LEU A N 1
ATOM 683 C CA . LEU A 1 88 ? 12.330 -7.531 0.693 1.00 86.62 88 LEU A CA 1
ATOM 684 C C . LEU A 1 88 ? 11.168 -6.764 1.336 1.00 86.62 88 LEU A C 1
ATOM 686 O O . LEU A 1 88 ? 10.125 -7.348 1.622 1.00 86.62 88 LEU A O 1
ATOM 690 N N . SER A 1 89 ? 11.336 -5.459 1.558 1.00 86.62 89 SER A N 1
ATOM 691 C CA . SER A 1 89 ? 10.294 -4.610 2.139 1.00 86.62 89 SER A CA 1
ATOM 692 C C . SER A 1 89 ? 9.122 -4.421 1.174 1.00 86.62 89 SER A C 1
ATOM 694 O O . SER A 1 89 ? 7.968 -4.431 1.601 1.00 86.62 89 SER A O 1
ATOM 696 N N . VAL A 1 90 ? 9.391 -4.278 -0.132 1.00 88.88 90 VAL A N 1
ATOM 697 C CA . VAL A 1 90 ? 8.331 -4.210 -1.153 1.00 88.88 90 VAL A CA 1
ATOM 698 C C . VAL A 1 90 ? 7.558 -5.523 -1.199 1.00 88.88 90 VAL A C 1
ATOM 700 O O . VAL A 1 90 ? 6.327 -5.493 -1.173 1.00 88.88 90 VAL A O 1
ATOM 703 N N . ASP A 1 91 ? 8.262 -6.653 -1.192 1.00 89.25 91 ASP A N 1
ATOM 704 C CA . ASP A 1 91 ? 7.652 -7.983 -1.215 1.00 89.25 91 ASP A CA 1
ATOM 705 C C . ASP A 1 91 ? 6.805 -8.265 0.028 1.00 89.25 91 ASP A C 1
ATOM 707 O O . ASP A 1 91 ? 5.688 -8.769 -0.084 1.00 89.25 91 ASP A O 1
ATOM 711 N N . ALA A 1 92 ? 7.294 -7.904 1.218 1.00 86.31 92 ALA A N 1
ATOM 712 C CA . ALA A 1 92 ? 6.558 -8.078 2.468 1.00 86.31 92 ALA A CA 1
ATOM 713 C C . ALA A 1 92 ? 5.244 -7.279 2.473 1.00 86.31 92 ALA A C 1
ATOM 715 O O . ALA A 1 92 ? 4.187 -7.794 2.860 1.00 86.31 92 ALA A O 1
ATOM 716 N N . VAL A 1 93 ? 5.288 -6.035 1.988 1.00 87.88 93 VAL A N 1
ATOM 717 C CA . VAL A 1 93 ? 4.103 -5.178 1.870 1.00 87.88 93 VAL A CA 1
ATOM 718 C C . VAL A 1 93 ? 3.146 -5.718 0.809 1.00 87.88 93 VAL A C 1
ATOM 720 O O . VAL A 1 93 ? 1.940 -5.781 1.048 1.00 87.88 93 VAL A O 1
ATOM 723 N N . ASP A 1 94 ? 3.642 -6.152 -0.348 1.00 89.50 94 ASP A N 1
ATOM 724 C CA . ASP A 1 94 ? 2.795 -6.709 -1.406 1.00 89.50 94 ASP A CA 1
ATOM 725 C C . ASP A 1 94 ? 2.131 -8.027 -0.979 1.00 89.50 94 ASP A C 1
ATOM 727 O O . ASP A 1 94 ? 0.937 -8.222 -1.210 1.00 89.50 94 ASP A O 1
ATOM 731 N N . ALA A 1 95 ? 2.850 -8.885 -0.253 1.00 87.62 95 ALA A N 1
ATOM 732 C CA . ALA A 1 95 ? 2.307 -10.116 0.315 1.00 87.62 95 ALA A CA 1
ATOM 733 C C . ALA A 1 95 ? 1.225 -9.848 1.376 1.00 87.62 95 ALA A C 1
ATOM 735 O O . ALA A 1 95 ? 0.240 -10.584 1.460 1.00 87.62 95 ALA A O 1
ATOM 736 N N . SER A 1 96 ? 1.388 -8.785 2.167 1.00 83.31 96 SER A N 1
ATOM 737 C CA . SER A 1 96 ? 0.458 -8.431 3.245 1.00 83.31 96 SER A CA 1
ATOM 738 C C . SER A 1 96 ? -0.792 -7.707 2.732 1.00 83.31 96 SER A C 1
ATOM 740 O O . SER A 1 96 ? -1.903 -7.978 3.192 1.00 83.31 96 SER A O 1
ATOM 742 N N . TYR A 1 97 ? -0.629 -6.802 1.760 1.00 85.75 97 TYR A N 1
ATOM 743 C CA . TYR A 1 97 ? -1.670 -5.859 1.332 1.00 85.75 97 TYR A CA 1
ATOM 744 C C . TYR A 1 97 ? -2.141 -6.045 -0.108 1.00 85.75 97 TYR A C 1
ATOM 746 O O . TYR A 1 97 ? -3.255 -5.634 -0.424 1.00 85.75 97 TYR A O 1
ATOM 754 N N . GLY A 1 98 ? -1.358 -6.677 -0.982 1.00 88.75 98 GLY A N 1
ATOM 755 C CA . GLY A 1 98 ? -1.635 -6.732 -2.420 1.00 88.75 98 GLY A CA 1
ATOM 756 C C . GLY A 1 98 ? -2.956 -7.415 -2.762 1.00 88.75 98 GLY A C 1
ATOM 757 O O . GLY A 1 98 ? -3.734 -6.900 -3.565 1.00 88.75 98 GLY A O 1
ATOM 758 N N . TYR A 1 99 ? -3.283 -8.526 -2.096 1.00 87.69 99 TYR A N 1
ATOM 759 C CA . TYR A 1 99 ? -4.604 -9.141 -2.260 1.00 87.69 99 TYR A CA 1
ATOM 760 C C . TYR A 1 99 ? -5.704 -8.320 -1.581 1.00 87.69 99 TYR A C 1
ATOM 762 O O . TYR A 1 99 ? -6.751 -8.079 -2.181 1.00 87.69 99 TYR A O 1
ATOM 770 N N . MET A 1 100 ? -5.466 -7.873 -0.346 1.00 84.44 100 MET A N 1
ATOM 771 C CA . MET A 1 100 ? -6.454 -7.158 0.465 1.00 84.44 100 MET A CA 1
ATOM 772 C C . MET A 1 100 ? -6.903 -5.840 -0.174 1.00 84.44 100 MET A C 1
ATOM 774 O O . MET A 1 100 ? -8.084 -5.526 -0.135 1.00 84.44 100 MET A O 1
ATOM 778 N N . CYS A 1 101 ? -5.980 -5.097 -0.780 1.00 87.94 101 CYS A N 1
ATOM 779 C CA . CYS A 1 101 ? -6.229 -3.813 -1.434 1.00 87.94 101 CYS A CA 1
ATOM 780 C C . CYS A 1 101 ? -6.394 -3.919 -2.955 1.00 87.94 101 CYS A C 1
ATOM 782 O O . CYS A 1 101 ? -6.622 -2.914 -3.619 1.00 87.94 101 CYS A O 1
ATOM 784 N N . GLY A 1 102 ? -6.267 -5.126 -3.507 1.00 89.25 102 GLY A N 1
ATOM 785 C CA . GLY A 1 102 ? -6.527 -5.431 -4.907 1.00 89.25 102 GLY A CA 1
ATOM 786 C C . GLY A 1 102 ? -7.854 -6.167 -5.072 1.00 89.25 102 GLY A C 1
ATOM 787 O O . GLY A 1 102 ? -8.921 -5.671 -4.716 1.00 89.25 102 GLY A O 1
ATOM 788 N N . ALA A 1 103 ? -7.793 -7.389 -5.603 1.00 87.94 103 ALA A N 1
ATOM 789 C CA . ALA A 1 103 ? -8.978 -8.200 -5.896 1.00 87.94 103 ALA A CA 1
ATOM 790 C C . ALA A 1 103 ? -9.838 -8.525 -4.658 1.00 87.94 103 ALA A C 1
ATOM 792 O O . ALA A 1 103 ? -11.041 -8.747 -4.785 1.00 87.94 103 ALA A O 1
ATOM 793 N N . GLY A 1 104 ? -9.234 -8.556 -3.468 1.00 84.81 104 GLY A N 1
ATOM 794 C CA . GLY A 1 104 ? -9.916 -8.823 -2.207 1.00 84.81 104 GLY A CA 1
ATOM 795 C C . GLY A 1 104 ? -10.629 -7.612 -1.605 1.00 84.81 104 GLY A C 1
ATOM 796 O O . GLY A 1 104 ? -11.484 -7.811 -0.745 1.00 84.81 104 GLY A O 1
ATOM 797 N N . GLN A 1 105 ? -10.345 -6.386 -2.054 1.00 83.12 105 GLN A N 1
ATOM 798 C CA . GLN A 1 105 ? -10.860 -5.157 -1.440 1.00 83.12 105 GLN A CA 1
ATOM 799 C C . GLN A 1 105 ? -12.373 -5.158 -1.161 1.00 83.12 105 GLN A C 1
ATOM 801 O O . GLN A 1 105 ? -12.74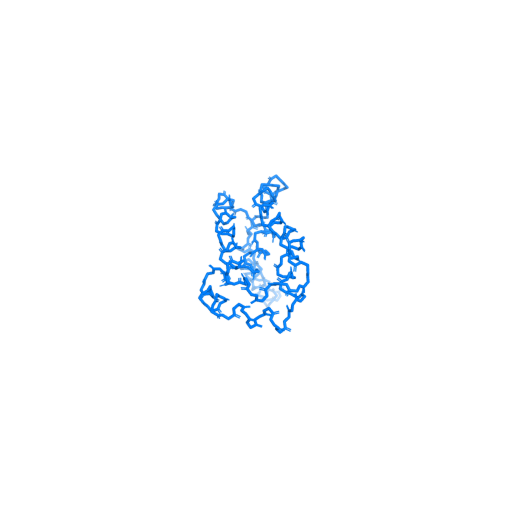0 -4.893 -0.015 1.00 83.12 105 GLN A O 1
ATOM 806 N N . PRO A 1 106 ? -13.268 -5.510 -2.110 1.00 84.69 106 PRO A N 1
ATOM 807 C CA . PRO A 1 106 ? -14.705 -5.491 -1.831 1.00 84.69 106 PRO A CA 1
ATOM 808 C C . PRO A 1 106 ? -15.104 -6.460 -0.708 1.00 84.69 106 PRO A C 1
ATOM 810 O O . PRO A 1 106 ? -15.964 -6.131 0.103 1.00 84.69 106 PRO A O 1
ATOM 813 N N . LEU A 1 107 ? -14.439 -7.616 -0.603 1.00 81.06 107 LEU A N 1
ATOM 814 C CA . LEU A 1 107 ? -14.704 -8.609 0.444 1.00 81.06 107 LEU A CA 1
ATOM 815 C C . LEU A 1 107 ? -14.218 -8.130 1.816 1.00 81.06 107 LEU A C 1
ATOM 817 O O . LEU A 1 107 ? -14.876 -8.367 2.829 1.00 81.06 107 LEU A O 1
ATOM 821 N N . PHE A 1 108 ? -13.064 -7.462 1.862 1.00 75.44 108 PHE A N 1
ATOM 822 C CA . PHE A 1 108 ? -12.522 -6.918 3.106 1.00 75.44 108 PHE A CA 1
ATOM 823 C C . PHE A 1 108 ? -13.320 -5.711 3.597 1.00 75.44 108 PHE A C 1
ATOM 825 O O . PHE A 1 108 ? -13.555 -5.604 4.799 1.00 75.44 108 PHE A O 1
ATOM 832 N N . GLU A 1 109 ? -13.796 -4.851 2.695 1.00 74.81 109 GLU A N 1
ATOM 833 C CA . GLU A 1 109 ? -14.690 -3.744 3.042 1.00 74.81 109 GLU A CA 1
ATOM 834 C C . GLU A 1 109 ? -16.051 -4.251 3.543 1.00 74.81 109 GLU A C 1
ATOM 836 O O . GLU A 1 109 ? -16.518 -3.811 4.596 1.00 74.81 109 GLU A O 1
ATOM 841 N N . GLU A 1 110 ? -16.660 -5.222 2.852 1.00 77.38 110 GLU A N 1
ATOM 842 C CA . GLU A 1 110 ? -17.961 -5.795 3.223 1.00 77.38 110 GLU A CA 1
ATOM 843 C C . GLU A 1 110 ? -17.912 -6.550 4.562 1.00 77.38 110 GLU A C 1
ATOM 845 O O . GLU A 1 110 ? -18.844 -6.483 5.368 1.00 77.38 110 GLU A O 1
ATOM 850 N N . HIS A 1 111 ? -16.813 -7.258 4.837 1.00 76.19 111 HIS A N 1
ATOM 851 C CA . HIS A 1 111 ? -16.679 -8.109 6.022 1.00 76.19 111 HIS A CA 1
ATOM 852 C C . HIS A 1 111 ? -15.774 -7.528 7.118 1.00 76.19 111 HIS A C 1
ATOM 854 O O . HIS A 1 111 ? -15.469 -8.225 8.092 1.00 76.19 111 HIS A O 1
ATOM 860 N N . ALA A 1 112 ? -15.397 -6.248 7.032 1.00 67.56 112 ALA A N 1
ATOM 861 C CA . ALA A 1 112 ? -14.504 -5.581 7.984 1.00 67.56 112 ALA A CA 1
ATOM 862 C C . ALA A 1 112 ? -14.950 -5.736 9.450 1.00 67.56 112 ALA A C 1
ATOM 864 O O . ALA A 1 112 ? -14.145 -6.031 10.337 1.00 67.56 112 ALA A O 1
ATOM 865 N N . ALA A 1 113 ? -16.257 -5.601 9.701 1.00 64.56 113 ALA A N 1
ATOM 866 C CA . ALA A 1 113 ? -16.845 -5.750 11.031 1.00 64.56 113 ALA A CA 1
ATOM 867 C C . ALA A 1 113 ? -16.726 -7.185 11.577 1.00 64.56 113 ALA A C 1
ATOM 869 O O . ALA A 1 113 ? -16.611 -7.386 12.787 1.00 64.56 113 ALA A O 1
ATOM 870 N N . CYS A 1 114 ? -16.728 -8.190 10.694 1.00 68.88 114 CYS A N 1
ATOM 871 C CA . CYS A 1 114 ? -16.535 -9.586 11.073 1.00 68.88 114 CYS A CA 1
ATOM 872 C C . CYS A 1 114 ? -15.084 -9.821 11.502 1.00 68.88 114 CYS A C 1
ATOM 874 O O . CYS A 1 114 ? -14.850 -10.281 12.619 1.00 68.88 114 CYS A O 1
ATOM 876 N N . PHE A 1 115 ? -14.108 -9.419 10.681 1.00 63.81 115 PHE A N 1
ATOM 877 C CA . PHE A 1 115 ? -12.681 -9.595 10.983 1.00 63.81 115 PHE A CA 1
ATOM 878 C C . PHE A 1 115 ? -12.274 -8.968 12.316 1.00 63.81 115 PHE A C 1
ATOM 880 O O . PHE A 1 115 ? -11.616 -9.609 13.141 1.00 63.81 115 PHE A O 1
ATOM 887 N N . ALA A 1 116 ? -12.751 -7.755 12.572 1.00 61.34 116 ALA A N 1
ATOM 888 C CA . ALA A 1 116 ? -12.478 -7.053 13.813 1.00 61.34 116 ALA A CA 1
ATOM 889 C C . ALA A 1 116 ? -13.116 -7.718 15.050 1.00 61.34 116 ALA A C 1
ATOM 891 O O . ALA A 1 116 ? -12.630 -7.541 16.166 1.00 61.34 116 ALA A O 1
ATOM 892 N N . ARG A 1 117 ? -14.179 -8.515 14.870 1.00 59.53 117 ARG A N 1
ATOM 893 C CA . ARG A 1 117 ? -14.844 -9.257 15.950 1.00 59.53 117 ARG A CA 1
ATOM 894 C C . ARG A 1 117 ? -14.146 -10.571 16.287 1.00 59.53 117 ARG A C 1
ATOM 896 O O . ARG A 1 117 ? -14.087 -10.932 17.458 1.00 59.53 117 ARG A O 1
ATOM 903 N N . VAL A 1 118 ? -13.647 -11.299 15.284 1.00 57.88 118 VAL A N 1
ATOM 904 C CA . VAL A 1 118 ? -13.012 -12.613 15.505 1.00 57.88 118 VAL A CA 1
ATOM 905 C C . VAL A 1 118 ? -11.578 -12.464 16.012 1.00 57.88 118 VAL A C 1
ATOM 907 O O . VAL A 1 118 ? -11.105 -13.311 16.769 1.00 57.88 118 VAL A O 1
ATOM 910 N N . ARG A 1 119 ? -10.878 -11.390 15.620 1.00 51.88 119 ARG A N 1
ATOM 911 C CA . ARG A 1 119 ? -9.507 -11.110 16.065 1.00 51.88 119 ARG A CA 1
ATOM 912 C C . ARG A 1 119 ? -9.259 -9.611 16.287 1.00 51.88 119 ARG A C 1
ATOM 914 O O . ARG A 1 119 ? -8.553 -8.995 15.491 1.00 51.88 119 ARG A O 1
ATOM 921 N N . PRO A 1 120 ? -9.747 -9.038 17.402 1.00 50.22 120 PRO A N 1
ATOM 922 C CA . PRO A 1 120 ? -9.500 -7.633 17.741 1.00 50.22 120 PRO A CA 1
ATOM 923 C C . PRO A 1 120 ? -8.004 -7.303 17.907 1.00 50.22 120 PRO A C 1
ATOM 925 O O . PRO A 1 120 ? -7.610 -6.156 17.739 1.00 50.22 120 PRO A O 1
ATOM 928 N N . THR A 1 121 ? -7.164 -8.305 18.194 1.00 45.88 121 THR A N 1
ATOM 929 C CA . THR A 1 121 ? -5.723 -8.132 18.457 1.00 45.88 121 THR A CA 1
ATOM 930 C C . THR A 1 121 ? -4.824 -8.389 17.238 1.00 45.88 121 THR A C 1
ATOM 932 O O . THR A 1 121 ? -3.750 -7.813 17.157 1.00 45.88 121 THR A O 1
ATOM 935 N N . TYR A 1 122 ? -5.237 -9.221 16.271 1.00 43.78 122 TYR A N 1
ATOM 936 C CA . TYR A 1 122 ? -4.347 -9.675 15.180 1.00 43.78 122 TYR A CA 1
ATOM 937 C C . TYR A 1 122 ? -4.496 -8.904 13.874 1.00 43.78 122 TYR A C 1
ATOM 939 O O . TYR A 1 122 ? -3.714 -9.121 12.954 1.00 43.78 122 TYR A O 1
ATOM 947 N N . LEU A 1 123 ? -5.475 -8.008 13.765 1.00 49.28 123 LEU A N 1
ATOM 948 C CA . LEU A 1 123 ? -5.567 -7.168 12.576 1.00 49.28 123 LEU A CA 1
ATOM 949 C C . LEU A 1 123 ? -4.386 -6.182 12.480 1.00 49.28 123 LEU A C 1
ATOM 951 O O . LEU A 1 123 ? -3.980 -5.817 11.385 1.00 49.28 123 LEU A O 1
ATOM 955 N N . PHE A 1 124 ? -3.782 -5.832 13.623 1.00 44.62 124 PHE A N 1
ATOM 956 C CA . PHE A 1 124 ? -2.533 -5.068 13.691 1.00 44.62 124 PHE A CA 1
ATOM 957 C C . PHE A 1 124 ? -1.308 -5.848 13.221 1.00 44.62 124 PHE A C 1
ATOM 959 O O . PHE A 1 124 ? -0.345 -5.247 12.761 1.00 44.62 124 PHE A O 1
ATOM 966 N N . GLN A 1 125 ? -1.355 -7.178 13.272 1.00 43.81 125 GLN A N 1
ATOM 967 C CA . GLN A 1 125 ? -0.210 -8.011 12.924 1.00 43.81 125 GLN A CA 1
ATOM 968 C C . GLN A 1 125 ? -0.019 -8.163 11.407 1.00 43.81 125 GLN A C 1
ATOM 970 O O . GLN A 1 125 ? 0.994 -8.694 10.973 1.00 43.81 125 GLN A O 1
ATOM 975 N N . PHE A 1 126 ? -0.954 -7.652 10.596 1.00 42.62 126 PHE A N 1
ATOM 976 C CA . PHE A 1 126 ? -0.726 -7.440 9.162 1.00 42.62 126 PHE A CA 1
ATOM 977 C C . PHE A 1 126 ? 0.177 -6.227 8.881 1.00 42.62 126 PHE A C 1
ATOM 979 O O . PHE A 1 126 ? 0.666 -6.090 7.764 1.00 42.62 126 PHE A O 1
ATOM 986 N N . VAL A 1 127 ? 0.406 -5.344 9.865 1.00 40.03 127 VAL A N 1
ATOM 987 C CA . VAL A 1 127 ? 1.247 -4.139 9.727 1.00 40.03 127 VAL A CA 1
ATOM 988 C C . VAL A 1 127 ? 2.633 -4.288 10.357 1.00 40.03 127 VAL A C 1
ATOM 990 O O . VAL A 1 127 ? 3.493 -3.445 10.136 1.00 40.03 127 VAL A O 1
ATOM 993 N N . GLU A 1 128 ? 2.863 -5.361 11.114 1.00 31.03 128 GLU A N 1
ATOM 994 C CA . GLU A 1 128 ? 4.142 -5.667 11.763 1.00 31.03 128 GLU A CA 1
ATOM 995 C C . GLU A 1 128 ? 4.776 -6.930 11.162 1.00 31.03 128 GLU A C 1
ATOM 997 O O . GLU A 1 128 ? 4.921 -7.950 11.839 1.00 31.03 128 GLU A O 1
ATOM 1002 N N . TYR A 1 129 ? 5.141 -6.858 9.883 1.00 36.00 129 TYR A N 1
ATOM 1003 C CA . TYR A 1 129 ? 6.168 -7.710 9.281 1.00 36.00 129 TYR A CA 1
ATOM 1004 C C . TYR A 1 129 ? 7.079 -6.864 8.399 1.00 36.00 129 TYR A C 1
ATOM 1006 O O . TYR A 1 129 ? 6.540 -6.023 7.646 1.00 36.00 129 TYR A O 1
#

Organism: Haemonchus placei (NCBI:txid6290)